Protein AF-K6BU49-F1 (afdb_monomer_lite)

Foldseek 3Di:
DCLVVLLVVVCVVCVVVLVVVLVVDDPVCSVVVSVVVSVVSVVVSVVDPPPDPCPVVVVVVVVVVVPD

Structure (mmCIF, N/CA/C/O backbone):
data_AF-K6BU49-F1
#
_entry.id   AF-K6BU49-F1
#
loop_
_atom_site.group_PDB
_atom_site.id
_atom_site.type_symbol
_atom_site.label_atom_id
_atom_site.label_alt_id
_atom_site.label_comp_id
_atom_site.label_asym_id
_atom_site.label_entity_id
_atom_site.label_seq_id
_atom_site.pdbx_PDB_ins_code
_atom_site.Cartn_x
_atom_site.Cartn_y
_atom_site.Cartn_z
_atom_site.occupancy
_atom_site.B_iso_or_equiv
_atom_site.auth_seq_id
_atom_site.auth_comp_id
_atom_site.auth_asym_id
_atom_site.auth_atom_id
_atom_site.pdbx_PDB_model_num
ATOM 1 N N . MET A 1 1 ? 15.064 6.243 -10.005 1.00 48.72 1 MET A N 1
ATOM 2 C CA . MET A 1 1 ? 14.496 7.034 -8.887 1.00 48.72 1 MET A CA 1
ATOM 3 C C . MET A 1 1 ? 12.975 7.260 -8.975 1.00 48.72 1 MET A C 1
ATOM 5 O O . MET A 1 1 ? 12.427 7.783 -8.017 1.00 48.72 1 MET A O 1
ATOM 9 N N . HIS A 1 2 ? 12.271 6.849 -10.044 1.00 59.03 2 HIS A N 1
ATOM 10 C CA . HIS A 1 2 ? 10.835 7.158 -10.231 1.00 59.03 2 HIS A CA 1
ATOM 11 C C . HIS A 1 2 ? 9.853 6.078 -9.738 1.00 59.03 2 HIS A C 1
ATOM 13 O O . HIS A 1 2 ? 8.705 6.379 -9.424 1.00 59.03 2 HIS A O 1
ATOM 19 N N . GLU A 1 3 ? 10.296 4.829 -9.613 1.00 65.44 3 GLU A N 1
ATOM 20 C CA . GLU A 1 3 ? 9.420 3.687 -9.318 1.00 65.44 3 GLU A CA 1
ATOM 21 C C . GLU A 1 3 ? 8.777 3.763 -7.922 1.00 65.44 3 GLU A C 1
ATOM 23 O O . GLU A 1 3 ? 7.566 3.598 -7.780 1.00 65.44 3 GLU A O 1
ATOM 28 N N . SER A 1 4 ? 9.548 4.150 -6.900 1.00 74.19 4 SER A N 1
ATOM 29 C CA . SER A 1 4 ? 9.038 4.327 -5.532 1.00 74.19 4 SER A CA 1
ATOM 30 C C . SER A 1 4 ? 7.980 5.434 -5.425 1.00 74.19 4 SER A C 1
ATOM 32 O O . SER A 1 4 ? 7.030 5.305 -4.656 1.00 74.19 4 SER A O 1
ATOM 34 N N . GLN A 1 5 ? 8.096 6.496 -6.232 1.00 79.75 5 GLN A N 1
ATOM 35 C CA . GLN A 1 5 ? 7.123 7.596 -6.258 1.00 79.75 5 GLN A CA 1
ATOM 36 C C . GLN A 1 5 ? 5.795 7.162 -6.895 1.00 79.75 5 GLN A C 1
ATOM 38 O O . GLN A 1 5 ? 4.725 7.584 -6.455 1.00 79.75 5 GLN A O 1
ATOM 43 N N . ASN A 1 6 ? 5.845 6.290 -7.905 1.00 83.69 6 ASN A N 1
ATOM 44 C CA . ASN A 1 6 ? 4.653 5.756 -8.566 1.00 83.69 6 ASN A CA 1
ATOM 45 C C . ASN A 1 6 ? 3.872 4.812 -7.643 1.00 83.69 6 ASN A C 1
ATOM 47 O O . ASN A 1 6 ? 2.647 4.910 -7.555 1.00 83.69 6 ASN A O 1
ATOM 51 N N . VAL A 1 7 ? 4.577 3.956 -6.898 1.00 86.94 7 VAL A N 1
ATOM 52 C CA . VAL A 1 7 ? 3.969 3.076 -5.888 1.00 86.94 7 VAL A CA 1
ATOM 53 C C . VAL A 1 7 ? 3.253 3.892 -4.811 1.00 86.94 7 VAL A C 1
ATOM 55 O O . VAL A 1 7 ? 2.090 3.624 -4.507 1.00 86.94 7 VAL A O 1
ATOM 58 N N . GLU A 1 8 ? 3.895 4.934 -4.281 1.00 88.94 8 GLU A N 1
ATOM 59 C CA . GLU A 1 8 ? 3.290 5.802 -3.265 1.00 88.94 8 GLU A CA 1
ATOM 60 C C . GLU A 1 8 ? 2.038 6.525 -3.790 1.00 88.94 8 GLU A C 1
ATOM 62 O O . GLU A 1 8 ? 1.018 6.587 -3.097 1.00 88.94 8 GLU A O 1
ATOM 67 N N . LYS A 1 9 ? 2.071 7.022 -5.035 1.00 88.12 9 LYS A N 1
ATOM 68 C CA . LYS A 1 9 ? 0.896 7.627 -5.684 1.00 88.12 9 LYS A CA 1
ATOM 69 C C . LYS A 1 9 ? -0.269 6.644 -5.764 1.00 88.12 9 LYS A C 1
ATOM 71 O O . LYS A 1 9 ? -1.391 7.013 -5.426 1.00 88.12 9 LYS A O 1
ATOM 76 N N . ILE A 1 10 ? -0.021 5.398 -6.167 1.00 90.06 10 ILE A N 1
ATOM 77 C CA . ILE A 1 10 ? -1.066 4.368 -6.255 1.00 90.06 10 ILE A CA 1
ATOM 78 C C . ILE A 1 10 ? -1.629 4.040 -4.869 1.00 90.06 10 ILE A C 1
ATOM 80 O O . ILE A 1 10 ? -2.847 3.959 -4.713 1.00 90.06 10 ILE A O 1
ATOM 84 N N . I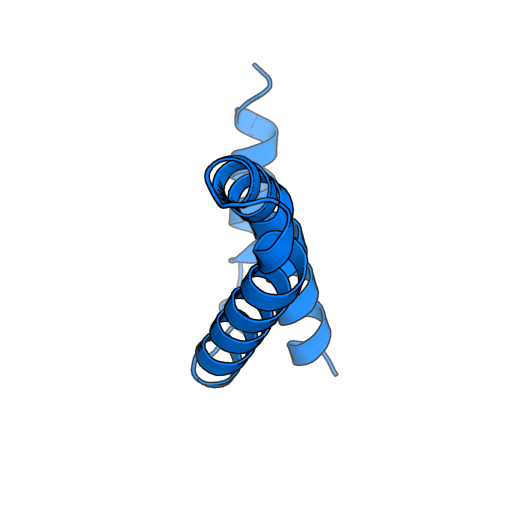LE A 1 11 ? -0.781 3.919 -3.846 1.00 91.75 11 ILE A N 1
ATOM 85 C CA . ILE A 1 11 ? -1.242 3.690 -2.469 1.00 91.75 11 ILE A CA 1
ATOM 86 C C . ILE A 1 11 ? -2.151 4.836 -2.008 1.00 91.75 11 ILE A C 1
ATOM 88 O O . ILE A 1 11 ? -3.242 4.571 -1.509 1.00 91.75 11 ILE A O 1
ATOM 92 N N . LYS A 1 12 ? -1.772 6.098 -2.251 1.00 91.75 12 LYS A N 1
ATOM 93 C CA . LYS A 1 12 ? -2.612 7.269 -1.932 1.00 91.75 12 LYS A CA 1
ATOM 94 C C . LYS A 1 12 ? -3.935 7.277 -2.701 1.00 91.75 12 LYS A C 1
ATOM 96 O O . LYS A 1 12 ? -4.958 7.686 -2.161 1.00 91.75 12 LYS A O 1
ATOM 101 N N . LEU A 1 13 ? -3.947 6.810 -3.952 1.00 90.69 13 LEU A N 1
ATOM 102 C CA . LEU A 1 13 ? -5.182 6.660 -4.731 1.00 90.69 13 LEU A CA 1
ATOM 103 C C . LEU A 1 13 ? -6.119 5.599 -4.136 1.00 90.69 13 LEU A C 1
ATOM 105 O O . LEU A 1 13 ? -7.336 5.769 -4.181 1.00 90.69 13 LEU A O 1
ATOM 109 N N . LEU A 1 14 ? -5.561 4.523 -3.579 1.00 92.38 14 LEU A N 1
ATOM 110 C CA . LEU A 1 14 ? -6.315 3.410 -2.999 1.00 92.38 14 LEU A CA 1
ATOM 111 C C . LEU A 1 14 ? -6.678 3.622 -1.522 1.00 92.38 14 LEU A C 1
ATOM 113 O O . LEU A 1 14 ? -7.597 2.977 -1.020 1.00 92.38 14 LEU A O 1
ATOM 117 N N . GLU A 1 15 ? -6.014 4.535 -0.818 1.00 93.06 15 GLU A N 1
ATOM 118 C CA . GLU A 1 15 ? -6.242 4.792 0.606 1.00 93.06 15 GLU A CA 1
ATOM 119 C C . GLU A 1 15 ? -7.724 5.030 0.976 1.00 93.06 15 GLU A C 1
ATOM 121 O O . GLU A 1 15 ? -8.196 4.402 1.929 1.00 93.06 15 GLU A O 1
ATOM 126 N N . PRO A 1 16 ? -8.521 5.823 0.227 1.00 92.69 16 PRO A N 1
ATOM 127 C CA . PRO A 1 16 ? -9.929 6.039 0.563 1.00 92.69 16 PRO A CA 1
ATOM 128 C C . PRO A 1 16 ? -10.758 4.751 0.534 1.00 92.69 16 PRO A C 1
ATOM 130 O O . PRO A 1 16 ? -11.593 4.522 1.413 1.00 92.69 16 PRO A O 1
ATOM 133 N N . ILE A 1 17 ? -10.527 3.884 -0.460 1.00 93.19 17 ILE A N 1
ATOM 134 C CA . ILE A 1 17 ? -11.260 2.620 -0.571 1.00 93.19 17 ILE A CA 1
ATOM 135 C C . ILE A 1 17 ? -10.776 1.6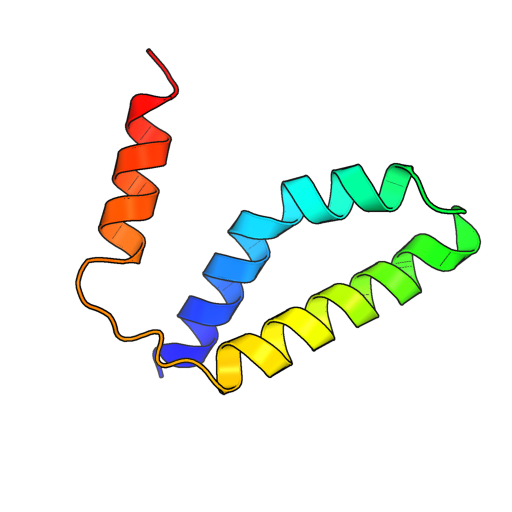07 0.469 1.00 93.19 17 ILE A C 1
ATOM 137 O O . ILE A 1 17 ? -11.609 0.915 1.053 1.00 93.19 17 ILE A O 1
ATOM 141 N N . ILE A 1 18 ? -9.472 1.568 0.767 1.00 93.88 18 ILE A N 1
ATOM 142 C CA . ILE A 1 18 ? -8.904 0.728 1.831 1.00 93.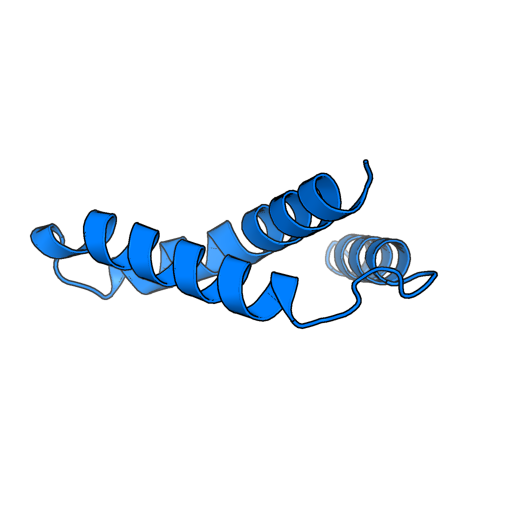88 18 ILE A CA 1
ATOM 143 C C . ILE A 1 18 ? -9.530 1.112 3.173 1.00 93.88 18 ILE A C 1
ATOM 145 O O . ILE A 1 18 ? -10.134 0.265 3.830 1.00 93.88 18 ILE A O 1
ATOM 149 N N . ASN A 1 19 ? -9.493 2.395 3.538 1.00 92.88 19 ASN A N 1
ATOM 150 C CA . ASN A 1 19 ? -10.048 2.884 4.799 1.00 92.88 19 ASN A CA 1
ATOM 151 C C . ASN A 1 19 ? -11.553 2.593 4.907 1.00 92.88 19 ASN A C 1
ATOM 153 O O . ASN A 1 19 ? -12.013 2.102 5.937 1.00 92.88 19 ASN A O 1
ATOM 157 N N . LYS A 1 20 ? -12.321 2.796 3.826 1.00 94.50 20 LYS A N 1
ATOM 158 C CA . LYS A 1 20 ? -13.754 2.458 3.795 1.00 94.50 20 LYS A CA 1
ATOM 159 C C . LYS A 1 20 ? -14.011 0.971 4.058 1.00 94.50 20 LYS A C 1
ATOM 161 O O . LYS A 1 20 ? -14.978 0.631 4.737 1.00 94.50 20 LYS A O 1
ATOM 166 N N . ARG A 1 21 ? -13.171 0.080 3.525 1.00 91.69 21 ARG A N 1
ATOM 167 C CA . ARG A 1 21 ? -13.301 -1.373 3.722 1.00 91.69 21 ARG A CA 1
ATOM 168 C C . ARG A 1 21 ? -12.861 -1.810 5.116 1.00 91.69 21 ARG A C 1
ATOM 170 O O . ARG A 1 21 ? -13.528 -2.651 5.705 1.00 91.69 21 ARG A O 1
ATOM 177 N N . LEU A 1 22 ? -11.827 -1.192 5.685 1.00 94.19 22 LEU A N 1
ATOM 178 C CA . LEU A 1 22 ? -11.376 -1.467 7.055 1.00 94.19 22 LEU A CA 1
ATOM 179 C C . LEU A 1 22 ? -12.436 -1.128 8.115 1.00 94.19 22 LEU A C 1
ATOM 181 O O . LEU A 1 22 ? -12.472 -1.734 9.182 1.00 94.19 22 LEU A O 1
ATOM 185 N N . LEU A 1 23 ? -13.361 -0.207 7.836 1.00 93.56 23 LEU A N 1
ATOM 186 C CA . LEU A 1 23 ? -14.489 0.037 8.743 1.00 93.56 23 LEU A CA 1
ATOM 187 C C . LEU A 1 23 ? -15.426 -1.176 8.872 1.00 93.56 23 LEU A C 1
ATOM 189 O O . LEU A 1 23 ? -16.099 -1.307 9.892 1.00 93.56 23 LEU A O 1
ATOM 193 N N . GLN A 1 24 ? -15.431 -2.075 7.882 1.00 92.38 24 GLN A N 1
ATOM 194 C CA . GLN A 1 24 ? -16.225 -3.310 7.877 1.00 92.38 24 GLN A CA 1
ATOM 195 C C . GLN A 1 24 ? -15.548 -4.458 8.640 1.00 92.38 24 GLN A C 1
ATOM 197 O O . GLN A 1 24 ? -16.145 -5.521 8.789 1.00 92.38 24 GLN A O 1
ATOM 202 N N . THR A 1 25 ? -14.323 -4.267 9.138 1.00 92.44 25 THR A N 1
ATOM 203 C CA . THR A 1 25 ? -13.615 -5.253 9.959 1.00 92.44 25 THR A CA 1
ATOM 204 C C . THR A 1 25 ? -13.586 -4.867 11.431 1.00 92.44 25 THR A C 1
ATOM 206 O O . THR A 1 25 ? -13.791 -3.709 11.824 1.00 92.44 25 THR A O 1
ATOM 209 N N . HIS A 1 26 ? -13.348 -5.881 12.266 1.00 94.38 26 HIS A N 1
ATOM 210 C CA . HIS A 1 26 ? -13.275 -5.728 13.710 1.00 94.38 26 HIS A CA 1
ATOM 211 C C . HIS A 1 26 ? -12.173 -4.717 14.089 1.00 94.38 26 HIS A C 1
ATOM 213 O O . HIS A 1 26 ? -11.045 -4.880 13.620 1.00 94.38 26 HIS A O 1
ATOM 219 N N . PRO A 1 27 ? -12.441 -3.718 14.959 1.00 93.88 27 PRO A N 1
ATOM 220 C CA . PRO A 1 27 ? -11.498 -2.636 15.262 1.00 93.88 27 PRO A CA 1
ATOM 221 C C . PRO A 1 27 ? -10.093 -3.098 15.651 1.00 93.88 27 PRO A C 1
ATOM 223 O O . PRO A 1 27 ? -9.117 -2.520 15.188 1.00 93.88 27 PRO A O 1
ATOM 226 N N . LYS A 1 28 ? -9.995 -4.178 16.438 1.00 95.56 28 LYS A N 1
ATOM 227 C CA . LYS A 1 28 ? -8.710 -4.748 16.883 1.00 95.56 28 LYS A CA 1
ATOM 228 C C . LYS A 1 28 ? -7.811 -5.237 15.743 1.00 95.56 28 LYS A C 1
ATOM 230 O O . LYS A 1 28 ? -6.612 -5.300 15.939 1.00 95.56 28 LYS A O 1
ATOM 235 N N . ASN A 1 29 ? -8.378 -5.554 14.580 1.00 94.31 29 ASN A N 1
ATOM 236 C CA . ASN A 1 29 ? -7.639 -6.141 13.460 1.00 94.31 29 ASN A CA 1
ATOM 237 C C . ASN A 1 29 ? -7.380 -5.115 12.345 1.00 94.31 29 ASN A C 1
ATOM 239 O O . ASN A 1 29 ? -6.819 -5.466 11.313 1.00 94.31 29 ASN A O 1
ATOM 243 N N . ARG A 1 30 ? -7.857 -3.868 12.488 1.00 94.19 30 ARG A N 1
ATOM 244 C CA . ARG A 1 30 ? -7.849 -2.883 11.393 1.00 94.19 30 ARG A CA 1
ATOM 245 C C . ARG A 1 30 ? -6.445 -2.457 10.998 1.00 94.19 30 ARG A C 1
ATOM 247 O O . ARG A 1 30 ? -6.176 -2.381 9.806 1.00 94.19 30 ARG A O 1
ATOM 254 N N . GLU A 1 31 ? -5.579 -2.195 11.971 1.00 94.06 31 GLU A N 1
ATOM 255 C CA . GL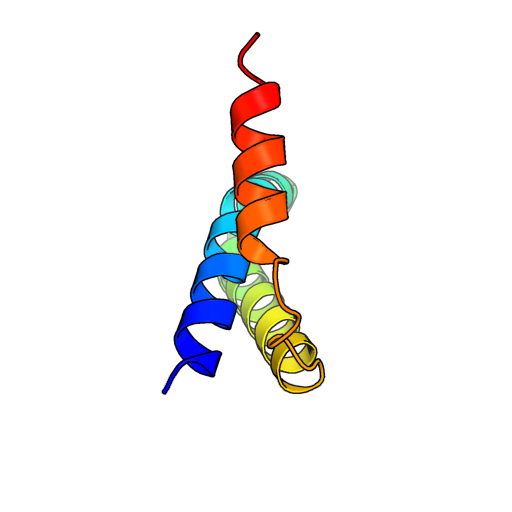U A 1 31 ? -4.212 -1.744 11.695 1.00 94.06 31 GLU A CA 1
ATOM 256 C C . GLU A 1 31 ? -3.367 -2.855 11.071 1.00 94.06 31 GLU A C 1
ATOM 258 O O . GLU A 1 31 ? -2.728 -2.624 10.046 1.00 94.06 31 GLU A O 1
ATOM 263 N N . ASP A 1 32 ? -3.446 -4.074 11.605 1.00 95.88 32 ASP A N 1
ATOM 264 C CA . ASP A 1 32 ? -2.734 -5.227 11.043 1.00 95.88 32 ASP A CA 1
ATOM 265 C C . ASP A 1 32 ? -3.199 -5.506 9.610 1.00 95.88 32 ASP A C 1
ATOM 267 O O . ASP A 1 32 ? -2.396 -5.569 8.679 1.00 95.88 32 ASP A O 1
ATOM 271 N N . LEU A 1 33 ? -4.518 -5.547 9.392 1.00 95.00 33 LEU A N 1
ATOM 272 C CA . LEU A 1 33 ? -5.083 -5.759 8.063 1.00 95.00 33 LEU A CA 1
ATOM 273 C C . LEU A 1 33 ? -4.725 -4.623 7.093 1.00 95.00 33 LEU A C 1
ATOM 275 O O . LEU A 1 33 ? -4.486 -4.868 5.911 1.00 95.00 33 LEU A O 1
ATOM 279 N N . LYS A 1 34 ? -4.660 -3.373 7.568 1.00 95.38 34 LYS A N 1
ATOM 280 C CA . LYS A 1 34 ? -4.204 -2.235 6.760 1.00 95.38 34 LYS A CA 1
ATOM 281 C C . LYS A 1 34 ? -2.775 -2.459 6.275 1.00 95.38 34 LYS A C 1
ATOM 283 O O . LYS A 1 34 ? -2.506 -2.259 5.090 1.00 95.38 34 LYS A O 1
ATOM 288 N N . GLN A 1 35 ? -1.880 -2.886 7.163 1.00 95.12 35 GLN A N 1
ATOM 289 C CA . GLN A 1 35 ? -0.490 -3.167 6.809 1.00 95.12 35 GLN A CA 1
ATOM 290 C C . GLN A 1 35 ? -0.386 -4.316 5.802 1.00 95.12 35 GLN A C 1
ATOM 292 O O . GLN A 1 35 ? 0.293 -4.165 4.787 1.00 95.12 35 GLN A O 1
ATOM 297 N N . GLU A 1 36 ? -1.108 -5.419 6.013 1.00 96.38 36 GLU A N 1
ATOM 298 C CA . GLU A 1 36 ? -1.122 -6.557 5.084 1.00 96.38 36 GLU A CA 1
ATOM 299 C C . GLU A 1 36 ? -1.615 -6.169 3.685 1.00 96.38 36 GLU A C 1
ATOM 301 O O . GLU A 1 36 ? -1.028 -6.570 2.672 1.00 96.38 36 GLU A O 1
ATOM 306 N N . ILE A 1 37 ? -2.670 -5.352 3.609 1.00 95.19 37 ILE A N 1
ATOM 307 C CA . ILE A 1 37 ? -3.201 -4.842 2.341 1.00 95.19 37 ILE A CA 1
ATOM 308 C C . ILE A 1 37 ? -2.154 -3.972 1.639 1.00 95.19 37 ILE A C 1
ATOM 310 O O . ILE A 1 37 ? -1.902 -4.167 0.448 1.00 95.19 37 ILE A O 1
ATOM 314 N N . ILE A 1 38 ? -1.513 -3.045 2.357 1.00 94.38 38 ILE A N 1
ATOM 315 C CA . ILE A 1 38 ? -0.480 -2.168 1.786 1.00 94.38 38 ILE A CA 1
ATOM 316 C C . ILE A 1 38 ? 0.713 -2.991 1.280 1.00 94.38 38 ILE A C 1
ATOM 318 O O . ILE A 1 38 ? 1.140 -2.810 0.139 1.00 94.38 38 ILE A O 1
ATOM 322 N N . LEU A 1 39 ? 1.208 -3.944 2.073 1.00 95.12 39 LEU A N 1
ATOM 323 C CA . LEU A 1 39 ? 2.300 -4.846 1.688 1.00 95.12 39 LEU A CA 1
ATOM 324 C C . LEU A 1 39 ? 1.949 -5.680 0.452 1.00 95.12 39 LEU A C 1
ATOM 326 O O . LEU A 1 39 ? 2.776 -5.849 -0.449 1.00 95.12 39 LEU A O 1
ATOM 330 N N . SER A 1 40 ? 0.710 -6.163 0.375 1.00 94.31 40 SER A N 1
ATOM 331 C CA . SER A 1 40 ? 0.209 -6.918 -0.774 1.00 94.31 40 SER A CA 1
ATOM 332 C C . SER A 1 40 ? 0.159 -6.066 -2.042 1.00 94.31 40 SER A C 1
ATOM 334 O O . SER A 1 40 ? 0.510 -6.549 -3.121 1.00 94.31 40 SER A O 1
ATOM 336 N N . ILE A 1 41 ? -0.249 -4.799 -1.927 1.00 92.81 41 ILE A N 1
ATOM 337 C CA . ILE A 1 41 ? -0.259 -3.843 -3.040 1.00 92.81 41 ILE A CA 1
ATOM 338 C C . ILE A 1 41 ? 1.171 -3.583 -3.515 1.00 92.81 41 ILE A C 1
ATOM 340 O O . ILE A 1 41 ? 1.446 -3.780 -4.694 1.00 92.81 41 ILE A O 1
ATOM 344 N N . ILE A 1 42 ? 2.093 -3.230 -2.614 1.00 91.56 42 ILE A N 1
ATOM 345 C CA . ILE A 1 42 ? 3.506 -2.977 -2.951 1.00 91.56 42 ILE A CA 1
ATOM 346 C C . ILE A 1 42 ? 4.116 -4.192 -3.655 1.00 91.56 42 ILE A C 1
ATOM 348 O O . ILE A 1 42 ? 4.715 -4.067 -4.719 1.00 91.56 42 ILE A O 1
ATOM 352 N N . THR A 1 43 ? 3.900 -5.388 -3.105 1.00 92.56 43 THR A N 1
ATOM 353 C CA . THR A 1 43 ? 4.434 -6.637 -3.663 1.00 92.56 43 THR A CA 1
ATOM 354 C C . THR A 1 43 ? 3.918 -6.914 -5.074 1.00 92.56 43 THR A C 1
ATOM 356 O O . THR A 1 43 ? 4.649 -7.453 -5.905 1.00 92.56 43 THR A O 1
ATOM 359 N N . ARG A 1 44 ? 2.659 -6.567 -5.363 1.00 91.56 44 ARG A N 1
ATOM 360 C CA . ARG A 1 44 ? 2.081 -6.699 -6.707 1.00 91.56 44 ARG A CA 1
ATOM 361 C C . ARG A 1 44 ? 2.610 -5.628 -7.651 1.00 91.56 44 ARG A C 1
ATOM 363 O O . ARG A 1 44 ? 2.951 -5.961 -8.778 1.00 91.56 44 ARG A O 1
ATOM 370 N N . LEU A 1 45 ? 2.706 -4.382 -7.196 1.00 88.75 45 LEU A N 1
ATOM 371 C CA . LEU A 1 45 ? 3.200 -3.269 -8.005 1.00 88.75 45 LEU A CA 1
ATOM 372 C C . LEU A 1 45 ? 4.669 -3.447 -8.394 1.00 88.75 45 LEU A C 1
ATOM 374 O O . LEU A 1 45 ? 5.003 -3.191 -9.538 1.00 88.75 45 LEU A O 1
ATOM 378 N N . ASN A 1 46 ? 5.507 -4.007 -7.518 1.00 86.25 46 ASN A N 1
ATOM 379 C CA . ASN A 1 46 ? 6.900 -4.349 -7.841 1.00 86.25 46 ASN A CA 1
ATOM 380 C C . ASN A 1 46 ? 7.040 -5.411 -8.952 1.00 86.25 46 ASN A C 1
ATOM 382 O O . ASN A 1 46 ? 8.142 -5.661 -9.429 1.00 86.25 46 ASN A O 1
ATOM 386 N N . LYS A 1 47 ? 5.951 -6.093 -9.328 1.00 87.12 47 LYS A N 1
ATOM 387 C CA . LYS A 1 47 ? 5.925 -7.080 -10.421 1.00 87.12 47 LYS A CA 1
ATOM 388 C C . LYS A 1 47 ? 5.325 -6.518 -11.711 1.00 87.12 47 LYS A C 1
ATOM 390 O O . LYS A 1 47 ? 5.225 -7.252 -12.690 1.00 87.12 47 LYS A O 1
ATOM 395 N N . VAL A 1 48 ? 4.878 -5.264 -11.704 1.00 83.12 48 VAL A N 1
ATOM 396 C CA . VAL A 1 48 ? 4.214 -4.606 -12.830 1.00 83.12 48 VAL A CA 1
ATOM 397 C C . VAL A 1 48 ? 5.083 -3.445 -13.286 1.00 83.12 48 VAL A C 1
ATOM 399 O O . VAL A 1 48 ? 5.497 -2.627 -12.471 1.00 83.12 48 VAL A O 1
ATOM 402 N N . ASP A 1 49 ? 5.323 -3.336 -14.591 1.00 79.00 49 ASP A N 1
ATOM 403 C CA . ASP A 1 49 ? 5.970 -2.145 -15.133 1.00 79.00 49 ASP A CA 1
ATOM 404 C C . ASP A 1 49 ? 4.985 -0.970 -15.109 1.00 79.00 49 ASP A C 1
ATOM 406 O O . ASP A 1 49 ? 4.003 -0.929 -15.852 1.00 79.00 49 ASP A O 1
ATOM 410 N N . LEU A 1 50 ? 5.234 -0.028 -14.201 1.00 74.62 50 LEU A N 1
ATOM 411 C CA . LEU A 1 50 ? 4.436 1.185 -14.042 1.00 74.62 50 LEU A CA 1
ATOM 412 C C . LEU A 1 50 ? 4.912 2.330 -14.944 1.00 74.62 50 LEU A C 1
ATOM 414 O O . LEU A 1 50 ? 4.321 3.408 -14.901 1.00 74.62 50 LEU A O 1
ATOM 418 N N . ASN A 1 51 ? 5.947 2.131 -15.767 1.00 72.25 51 ASN A N 1
ATOM 419 C CA . ASN A 1 51 ? 6.457 3.146 -16.694 1.00 72.25 51 ASN A CA 1
ATOM 420 C C . ASN A 1 51 ? 5.645 3.210 -17.996 1.00 72.25 51 ASN A C 1
ATOM 422 O O . ASN A 1 51 ? 6.192 3.446 -19.072 1.00 72.25 51 ASN A O 1
ATOM 426 N N . VAL A 1 52 ? 4.329 3.012 -17.905 1.00 79.25 52 VAL A N 1
ATOM 427 C CA . VAL A 1 52 ? 3.422 3.183 -19.037 1.00 79.25 52 VAL A CA 1
ATOM 428 C C .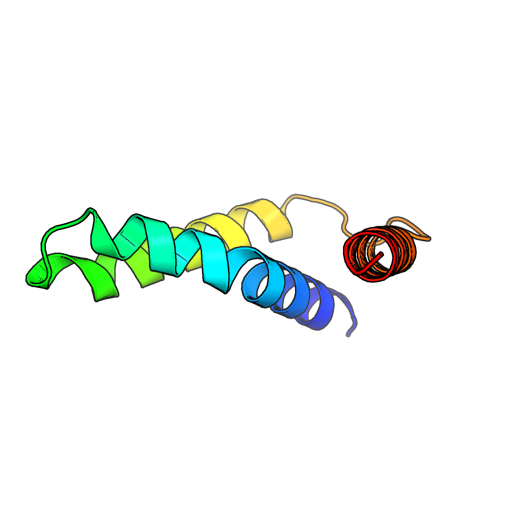 VAL A 1 52 ? 3.212 4.686 -19.256 1.00 79.25 52 VAL A C 1
ATOM 430 O O . VAL A 1 52 ? 2.682 5.358 -18.362 1.00 79.25 52 VAL A O 1
ATOM 433 N N . PRO A 1 53 ? 3.604 5.240 -20.419 1.00 80.31 53 PRO A N 1
ATOM 434 C CA . PRO A 1 53 ? 3.404 6.655 -20.708 1.00 80.31 53 PRO A CA 1
ATOM 435 C C . PRO A 1 53 ? 1.921 7.027 -20.623 1.00 80.31 53 PRO A C 1
ATOM 437 O O . PRO A 1 53 ? 1.070 6.308 -21.144 1.00 80.31 53 PRO A O 1
ATOM 440 N N . GLY A 1 54 ? 1.599 8.152 -19.984 1.00 79.94 54 GLY A N 1
ATOM 441 C CA . GLY A 1 54 ? 0.224 8.649 -19.921 1.00 79.94 54 GLY A CA 1
ATOM 442 C C . GLY A 1 54 ? -0.651 8.015 -18.833 1.00 79.94 54 GLY A C 1
ATOM 443 O O . GLY A 1 54 ? -1.811 8.408 -18.700 1.00 79.94 54 GLY A O 1
ATOM 444 N N . PHE A 1 55 ? -0.157 7.035 -18.063 1.00 83.12 55 PHE A N 1
ATOM 445 C CA . PHE A 1 55 ? -0.969 6.348 -17.051 1.00 83.12 55 PHE A CA 1
ATOM 446 C C . PHE A 1 55 ? -1.490 7.312 -15.976 1.00 83.12 55 PHE A C 1
ATOM 448 O O . PHE A 1 55 ? -2.694 7.366 -15.718 1.00 83.12 55 PHE A O 1
ATOM 455 N N . PHE A 1 56 ? -0.6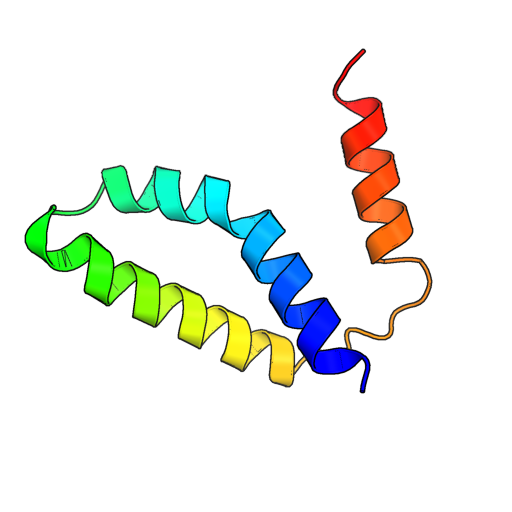05 8.099 -15.361 1.00 82.69 56 PHE A N 1
ATOM 456 C CA . PHE A 1 56 ? -1.002 9.024 -14.297 1.00 82.69 56 PHE A CA 1
ATOM 457 C C . PHE A 1 56 ? -1.748 10.242 -14.847 1.00 82.69 56 PHE A C 1
ATOM 459 O O . PHE A 1 56 ? -2.708 10.689 -14.224 1.00 82.69 56 PHE A O 1
ATOM 466 N N . GLU A 1 57 ? -1.386 10.710 -16.041 1.00 85.06 57 GLU A N 1
ATOM 467 C CA . GLU A 1 57 ? -2.080 11.781 -16.756 1.00 85.06 57 GLU A CA 1
ATOM 468 C C . GLU A 1 57 ? -3.542 11.397 -17.033 1.00 85.06 57 GLU A C 1
ATOM 470 O O . GLU A 1 57 ? -4.456 12.191 -16.808 1.00 85.06 57 GLU A O 1
ATOM 475 N N . THR A 1 58 ? -3.787 10.148 -17.439 1.00 85.19 58 THR A N 1
ATOM 476 C CA . THR A 1 58 ? -5.142 9.614 -17.649 1.00 85.19 58 THR A CA 1
ATOM 477 C C . THR A 1 58 ? -5.937 9.582 -16.341 1.00 85.19 58 THR A C 1
ATOM 479 O O . THR A 1 58 ? -7.101 9.985 -16.304 1.00 85.19 58 THR A O 1
ATOM 482 N N . ILE A 1 59 ? -5.320 9.146 -15.237 1.00 83.19 59 ILE A N 1
ATOM 483 C CA . ILE A 1 59 ? -5.968 9.119 -13.915 1.00 83.19 59 ILE A CA 1
ATOM 484 C C . ILE A 1 59 ? -6.354 10.531 -13.450 1.00 83.19 59 ILE A C 1
ATOM 486 O O . ILE A 1 59 ? -7.445 10.729 -12.906 1.00 83.19 59 ILE A O 1
ATOM 490 N N . GLU A 1 60 ? -5.485 11.518 -13.663 1.00 84.31 60 GLU A N 1
ATOM 491 C CA . GLU A 1 60 ? -5.758 12.919 -13.330 1.00 84.31 60 GLU A CA 1
ATOM 492 C C . GLU A 1 60 ? -6.910 13.495 -14.167 1.00 84.31 60 GLU A C 1
ATOM 494 O O . GLU A 1 60 ? -7.808 14.139 -13.617 1.00 84.31 60 GLU A O 1
ATOM 499 N N . GLN A 1 61 ? -6.960 13.184 -15.466 1.00 84.31 61 GLN A N 1
ATOM 500 C CA . GLN A 1 61 ? -8.066 13.582 -16.345 1.00 84.31 61 GLN A CA 1
ATOM 501 C C . GLN A 1 61 ? -9.407 12.993 -15.883 1.00 84.31 61 GLN A C 1
ATOM 503 O O . GLN A 1 61 ? -10.395 13.726 -15.767 1.00 84.31 61 GLN A O 1
ATOM 508 N N . ILE A 1 62 ? -9.448 11.707 -15.520 1.00 82.00 62 ILE A N 1
ATOM 509 C CA . ILE A 1 62 ? -10.666 11.063 -14.996 1.00 82.00 62 ILE A CA 1
ATOM 510 C C . ILE A 1 62 ? -11.142 11.757 -13.713 1.00 82.00 62 ILE A C 1
ATOM 512 O O . ILE A 1 62 ? -12.328 12.063 -13.583 1.00 82.00 62 ILE A O 1
ATOM 516 N N . LYS A 1 63 ? -10.227 12.078 -12.786 1.00 75.50 63 LYS A N 1
ATOM 517 C CA . LYS A 1 63 ? -10.572 12.824 -11.562 1.00 75.50 63 LYS A CA 1
ATOM 518 C C . LYS A 1 63 ? -11.163 14.201 -11.860 1.00 75.50 63 LYS A C 1
ATOM 520 O O . LYS A 1 63 ? -12.134 14.586 -11.216 1.00 75.50 63 LYS A O 1
ATOM 525 N N . SER A 1 64 ? -10.604 14.926 -12.829 1.00 73.81 64 SER A N 1
ATOM 526 C CA . SER A 1 64 ? -11.077 16.270 -13.188 1.00 73.81 64 SER A CA 1
ATOM 527 C C . SER A 1 64 ? -12.488 16.279 -13.792 1.00 73.81 64 SER A C 1
ATOM 529 O O . SER A 1 64 ? -13.218 17.257 -13.647 1.00 73.81 64 SER A O 1
ATOM 531 N N . THR A 1 65 ? -12.903 15.169 -14.408 1.00 63.81 65 THR A N 1
ATOM 532 C CA . THR A 1 65 ? -14.194 15.055 -15.104 1.00 63.81 65 THR A CA 1
ATOM 533 C C . THR A 1 65 ? -15.350 14.710 -14.154 1.00 63.81 65 THR A C 1
ATOM 535 O O . THR A 1 65 ? -16.503 14.969 -14.475 1.00 63.81 65 THR A O 1
ATOM 538 N N . SER A 1 66 ? -15.066 14.177 -12.959 1.00 58.84 66 SER A N 1
ATOM 539 C CA . SER A 1 66 ? -16.091 13.750 -11.989 1.00 58.84 66 SER A CA 1
ATOM 540 C C . SER A 1 66 ? -16.648 14.882 -11.101 1.00 58.84 66 SER A C 1
ATOM 542 O O . SER A 1 66 ? -17.466 14.605 -10.227 1.00 58.84 66 SER A O 1
ATOM 544 N N . ASN A 1 67 ? -16.216 16.133 -11.310 1.00 51.16 67 ASN A N 1
ATOM 545 C CA . ASN A 1 67 ? -16.667 17.333 -10.585 1.00 51.16 67 ASN A CA 1
ATOM 546 C C . ASN A 1 67 ? -17.599 18.237 -11.427 1.00 51.16 67 ASN A C 1
ATOM 548 O O . ASN A 1 67 ? -17.645 19.449 -11.205 1.00 51.16 67 ASN A O 1
ATOM 552 N N . LYS A 1 68 ? -18.321 17.675 -12.402 1.00 39.69 68 LYS A N 1
ATOM 553 C CA . LYS A 1 68 ? -19.278 18.411 -13.238 1.00 39.69 68 LYS A CA 1
ATOM 554 C C . LYS A 1 68 ? -20.658 17.773 -13.213 1.00 39.69 68 LYS A C 1
ATOM 556 O O . LYS A 1 68 ? -20.713 16.525 -13.233 1.00 39.69 68 LYS A O 1
#

Organism: NCBI:txid1131731

pLDDT: mean 85.16, std 12.21, range [39.69, 96.38]

Radius of gyration: 14.26 Å; chains: 1; bounding box: 34×26×38 Å

Secondary structure (DSSP, 8-state):
--HHHHHHHHHHHHHHHHHHHHTTS-GGGHHHHHHHHHHHHHHHHTTS----TTHHHHHHHHHHHTT-

Sequence (68 aa):
MHESQNVEKIIKLLEPIINKRLLQTHPKNREDLKQEIILSIITRLNKVDLNVPGFFETIEQIKSTSNK